Protein AF-A0A832MDX0-F1 (afdb_monomer_lite)

pLDDT: mean 76.81, std 11.47, range [45.88, 94.31]

Foldseek 3Di:
DDDQDDAPQCVQFKDWPDWDDDQWDKGWDPGDRADIDIDIDDDDPRIDIDIDGHQAARPPPDRPDGSDPDPPCPPDDDDDDDDDDCPCVPVDDPD

Secondary structure (DSSP, 8-state):
-PPPP-TT-HHHHEEEEEE-SSS-EEEEES--SS--EEEEE--STT--EEEEE--S--TTT-TT--S-S----TT-----------TTTTTT---

Sequence (95 aa):
MSEPLLLFDPRHTLSIQGFSGRAATTTLHDATETGVFISGIFQAAEDFAVLGFWNAYDYFNHLRLKPLPRTDLSGLKLEFDIECDHALDGAMRFD

Structure (mmCIF, N/CA/C/O backbone):
data_AF-A0A832MDX0-F1
#
_entry.id   AF-A0A832MDX0-F1
#
loop_
_atom_site.group_PDB
_atom_site.id
_atom_site.type_symbol
_atom_site.label_atom_id
_atom_site.label_alt_id
_atom_site.label_comp_id
_atom_site.label_asym_id
_atom_site.label_entity_id
_atom_site.label_seq_id
_atom_site.pdbx_PDB_ins_code
_atom_site.Cartn_x
_atom_site.Cartn_y
_atom_site.Cartn_z
_atom_site.occupancy
_atom_site.B_iso_or_equiv
_atom_site.auth_seq_id
_atom_site.auth_comp_id
_atom_site.auth_asym_id
_atom_site.auth_atom_id
_atom_site.pdbx_PDB_model_num
ATOM 1 N N . MET A 1 1 ? -5.840 17.971 23.635 1.00 45.88 1 MET A N 1
ATOM 2 C CA . MET A 1 1 ? -6.853 16.890 23.630 1.00 45.88 1 MET A CA 1
ATOM 3 C C . MET A 1 1 ? -6.327 15.787 22.727 1.00 45.88 1 MET A C 1
ATOM 5 O O . MET A 1 1 ? -5.604 16.122 21.802 1.00 45.88 1 MET A O 1
ATOM 9 N N . SER A 1 2 ? -6.605 14.514 23.018 1.00 67.38 2 SER A N 1
ATOM 10 C CA . SER A 1 2 ? -6.218 13.407 22.130 1.00 67.38 2 SER A CA 1
ATOM 11 C C . SER A 1 2 ? -7.079 13.449 20.874 1.00 67.38 2 SER A C 1
ATOM 13 O O . SER A 1 2 ? -8.301 13.521 20.991 1.00 67.38 2 SER A O 1
ATOM 15 N N . GLU A 1 3 ? -6.459 13.396 19.703 1.00 68.75 3 GLU A N 1
ATOM 16 C CA . GLU A 1 3 ? -7.167 13.170 18.445 1.00 68.75 3 GLU A CA 1
ATOM 17 C C . GLU A 1 3 ? -7.610 11.695 18.365 1.00 68.75 3 GLU A C 1
ATOM 19 O O . GLU A 1 3 ? -6.871 10.819 18.834 1.00 68.75 3 GLU A O 1
ATOM 24 N N . PRO A 1 4 ? -8.824 11.391 17.872 1.00 70.31 4 PRO A N 1
ATOM 25 C CA . PRO A 1 4 ? -9.245 10.015 17.636 1.00 70.31 4 PRO A CA 1
ATOM 26 C C . PRO A 1 4 ? -8.451 9.408 16.472 1.00 70.31 4 PRO A C 1
ATOM 28 O O . PRO A 1 4 ? -8.464 9.937 15.367 1.00 70.31 4 PRO A O 1
ATOM 31 N N . LEU A 1 5 ? -7.789 8.273 16.708 1.00 70.38 5 LEU A N 1
ATOM 32 C CA . LEU A 1 5 ? -7.128 7.521 15.642 1.00 70.38 5 LEU A CA 1
ATOM 33 C C . LEU A 1 5 ? -8.184 6.822 14.778 1.00 70.38 5 LEU A C 1
ATOM 35 O O . LEU A 1 5 ? -8.906 5.944 15.261 1.00 70.38 5 LEU A O 1
ATOM 39 N N . LEU A 1 6 ? -8.252 7.195 13.502 1.00 75.69 6 LEU A N 1
ATOM 40 C CA . LEU A 1 6 ? -9.072 6.507 12.515 1.00 75.69 6 LEU A CA 1
ATOM 41 C C . LEU A 1 6 ? -8.333 5.254 12.046 1.00 75.69 6 LEU A C 1
ATOM 43 O O . LEU A 1 6 ? -7.287 5.311 11.402 1.00 75.69 6 LEU A O 1
ATOM 47 N N . LEU A 1 7 ? -8.865 4.093 12.417 1.00 74.81 7 LEU A N 1
ATOM 48 C CA . LEU A 1 7 ? -8.343 2.825 11.933 1.00 74.81 7 LEU A CA 1
ATOM 49 C C . LEU A 1 7 ? -8.503 2.755 10.408 1.00 74.81 7 LEU A C 1
ATOM 51 O O . LEU A 1 7 ? -9.565 3.101 9.898 1.00 74.81 7 LEU A O 1
ATOM 55 N N . PHE A 1 8 ? -7.471 2.264 9.719 1.00 78.56 8 PHE A N 1
ATOM 56 C CA . PHE A 1 8 ? -7.364 2.237 8.255 1.00 78.56 8 PHE A CA 1
ATOM 57 C C . PHE A 1 8 ? -7.114 3.591 7.595 1.00 78.56 8 PHE A C 1
ATOM 59 O O . PHE A 1 8 ? -7.067 3.643 6.370 1.00 78.56 8 PHE A O 1
ATOM 66 N N . ASP A 1 9 ? -6.871 4.650 8.375 1.00 85.50 9 ASP A N 1
ATOM 67 C CA . ASP A 1 9 ? -6.274 5.866 7.834 1.00 85.50 9 ASP A CA 1
ATOM 68 C C . ASP A 1 9 ? -4.907 5.514 7.214 1.00 85.50 9 ASP A C 1
ATOM 70 O O . ASP A 1 9 ? -4.002 5.032 7.928 1.00 85.50 9 ASP A O 1
ATOM 74 N N . PRO A 1 10 ? -4.739 5.717 5.895 1.00 87.81 10 PRO A N 1
ATOM 75 C CA . PRO A 1 10 ? -3.512 5.379 5.199 1.00 87.81 10 PRO A CA 1
ATOM 76 C C . PRO A 1 10 ? -2.259 6.056 5.745 1.00 87.81 10 PRO A C 1
ATOM 78 O O . PRO A 1 10 ? -1.170 5.496 5.644 1.00 87.81 10 PRO A O 1
ATOM 81 N N . ARG A 1 11 ? -2.389 7.222 6.383 1.00 86.81 11 ARG A N 1
ATOM 82 C CA . ARG A 1 11 ? -1.255 7.962 6.960 1.00 86.81 11 ARG A CA 1
ATOM 83 C C . ARG A 1 11 ? -0.602 7.237 8.136 1.00 86.81 11 ARG A C 1
ATOM 85 O O . ARG A 1 11 ? 0.533 7.543 8.490 1.00 86.81 11 ARG A O 1
ATOM 92 N N . HIS A 1 12 ? -1.319 6.300 8.755 1.00 80.19 12 HIS A N 1
ATOM 93 C CA . HIS A 1 12 ? -0.904 5.663 10.006 1.00 80.19 12 HIS A CA 1
ATOM 94 C C . HIS A 1 12 ? -0.795 4.142 9.913 1.00 80.19 12 HIS A C 1
ATOM 96 O O . HIS A 1 12 ? -0.043 3.531 10.669 1.00 80.19 12 HIS A O 1
ATOM 102 N N . THR A 1 13 ? -1.568 3.521 9.021 1.00 81.56 13 THR A N 1
ATOM 103 C CA . THR A 1 13 ? -1.786 2.065 9.044 1.00 81.56 13 THR A CA 1
ATOM 104 C C . THR A 1 13 ? -1.400 1.352 7.753 1.00 81.56 13 THR A C 1
ATOM 106 O O . THR A 1 13 ? -1.492 0.125 7.694 1.00 81.56 13 THR A O 1
ATOM 109 N N . LEU A 1 14 ? -0.928 2.092 6.748 1.00 86.56 14 LEU A N 1
ATOM 110 C CA . LEU A 1 14 ? -0.459 1.555 5.477 1.00 86.56 14 LEU A CA 1
ATOM 111 C C . LEU A 1 14 ? 1.060 1.670 5.341 1.00 86.56 14 LEU A C 1
ATOM 113 O O . LEU A 1 14 ? 1.666 2.666 5.725 1.00 86.56 14 LEU A O 1
ATOM 117 N N . SER A 1 15 ? 1.684 0.643 4.768 1.00 86.75 15 SER A N 1
ATOM 118 C CA . SER A 1 15 ? 3.117 0.658 4.460 1.00 86.75 15 SER A CA 1
ATOM 119 C C . SER A 1 15 ? 3.470 -0.317 3.348 1.00 86.75 15 SER A C 1
ATOM 121 O O . SER A 1 15 ? 2.818 -1.352 3.207 1.00 86.75 15 SER A O 1
ATOM 123 N N . ILE A 1 16 ? 4.572 -0.071 2.644 1.00 88.12 16 ILE A N 1
ATOM 124 C CA . ILE A 1 16 ? 5.150 -1.069 1.741 1.00 88.12 16 ILE A CA 1
ATOM 125 C C . ILE A 1 16 ? 5.890 -2.133 2.557 1.00 88.12 16 ILE A C 1
ATOM 127 O O . ILE A 1 16 ? 6.775 -1.811 3.347 1.00 88.12 16 ILE A O 1
ATOM 131 N N . GLN A 1 17 ? 5.528 -3.403 2.368 1.00 76.00 17 GLN A N 1
ATOM 132 C CA . GLN A 1 17 ? 6.186 -4.533 3.035 1.00 76.00 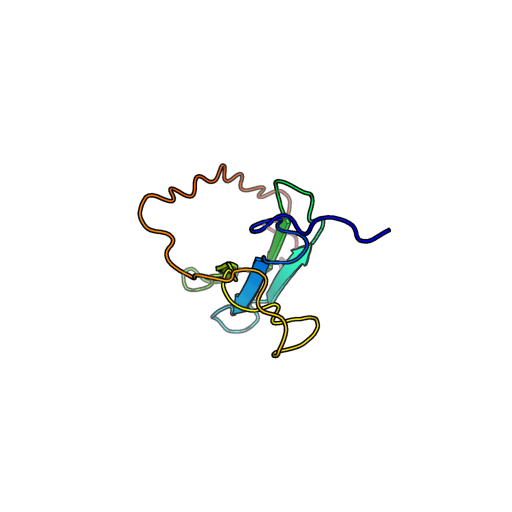17 GLN A CA 1
ATOM 133 C C . GLN A 1 17 ? 7.395 -5.051 2.244 1.00 76.00 17 GLN A C 1
ATOM 135 O O . GLN A 1 17 ? 8.330 -5.596 2.830 1.00 76.00 17 GLN A O 1
ATOM 140 N N . GLY A 1 18 ? 7.395 -4.882 0.922 1.00 67.81 18 GLY A N 1
ATOM 141 C CA . GLY A 1 18 ? 8.516 -5.279 0.083 1.00 67.81 18 GLY A CA 1
ATOM 142 C C . GLY A 1 18 ? 8.233 -5.144 -1.405 1.00 67.81 18 GLY A C 1
ATOM 143 O O . GLY A 1 18 ? 7.095 -4.918 -1.823 1.00 67.81 18 GLY A O 1
ATOM 144 N N . PHE A 1 19 ? 9.302 -5.315 -2.171 1.00 67.75 19 PHE A N 1
ATOM 145 C CA . PHE A 1 19 ? 9.308 -5.410 -3.622 1.00 67.75 19 PHE A CA 1
ATOM 146 C C . PHE A 1 19 ? 10.237 -6.554 -4.054 1.00 67.75 19 PHE A C 1
ATOM 148 O O . PHE A 1 19 ? 11.149 -6.936 -3.314 1.00 67.75 19 PHE A O 1
ATOM 155 N N . SER A 1 20 ? 9.991 -7.131 -5.225 1.00 70.94 20 SER A N 1
ATOM 156 C CA . SER A 1 20 ? 10.805 -8.193 -5.836 1.00 70.94 20 SER A CA 1
ATOM 157 C C . SER A 1 20 ? 11.580 -7.665 -7.039 1.00 70.94 20 SER A C 1
ATOM 159 O O . SER A 1 20 ? 11.178 -6.677 -7.637 1.00 70.94 20 SER A O 1
ATOM 161 N N . GLY A 1 21 ? 12.674 -8.350 -7.394 1.00 61.81 21 GLY A N 1
ATOM 162 C CA . GLY A 1 21 ? 13.476 -8.043 -8.581 1.00 61.81 21 GLY A CA 1
ATOM 163 C C . GLY A 1 21 ? 14.814 -7.368 -8.278 1.00 61.81 21 GLY A C 1
ATOM 164 O O . GLY A 1 21 ? 15.068 -6.861 -7.183 1.00 61.81 21 GLY A O 1
ATOM 165 N N . ARG A 1 22 ? 15.728 -7.388 -9.255 1.00 62.25 22 ARG A N 1
ATOM 166 C CA . ARG A 1 22 ? 17.002 -6.658 -9.171 1.00 62.25 22 ARG A CA 1
ATOM 167 C C . ARG A 1 22 ? 16.729 -5.203 -9.556 1.00 62.25 22 ARG A C 1
ATOM 169 O O . ARG A 1 22 ? 16.318 -4.963 -10.678 1.00 62.25 22 ARG A O 1
ATOM 176 N N . ALA A 1 23 ? 17.021 -4.266 -8.652 1.00 65.25 23 ALA A N 1
ATOM 177 C CA . ALA A 1 23 ? 16.833 -2.817 -8.830 1.00 65.25 23 ALA A CA 1
ATOM 178 C C . ALA A 1 23 ? 15.382 -2.300 -8.830 1.00 65.25 23 ALA A C 1
ATOM 180 O O . ALA A 1 23 ? 15.181 -1.098 -9.011 1.00 65.25 23 ALA A O 1
ATOM 181 N N . ALA A 1 24 ? 14.398 -3.150 -8.522 1.00 73.44 24 ALA A N 1
ATOM 182 C CA . ALA A 1 24 ? 13.095 -2.650 -8.115 1.00 73.44 24 ALA A CA 1
ATOM 183 C C . ALA A 1 24 ? 13.256 -1.778 -6.864 1.00 73.44 24 ALA A C 1
ATOM 185 O O . ALA A 1 24 ? 14.078 -2.054 -5.988 1.00 73.44 24 ALA A O 1
ATOM 186 N N . THR A 1 25 ? 12.519 -0.682 -6.809 1.00 80.88 25 THR A N 1
ATOM 187 C CA . THR A 1 25 ? 12.437 0.173 -5.626 1.00 80.88 25 THR A CA 1
ATOM 188 C C . THR A 1 25 ? 11.079 0.825 -5.631 1.00 80.88 25 THR A C 1
ATOM 190 O O . THR A 1 25 ? 10.572 1.182 -6.692 1.00 80.88 25 THR A O 1
ATOM 193 N N . THR A 1 26 ? 10.475 0.970 -4.463 1.00 87.19 26 THR A N 1
ATOM 194 C CA . THR A 1 26 ? 9.119 1.499 -4.345 1.00 87.19 26 THR A CA 1
ATOM 195 C C . THR A 1 26 ? 9.014 2.348 -3.099 1.00 87.19 26 THR A C 1
ATOM 197 O O . THR A 1 26 ? 9.573 1.991 -2.060 1.00 87.19 26 THR A O 1
ATOM 200 N N . THR A 1 27 ? 8.254 3.428 -3.177 1.00 88.25 27 THR A N 1
ATOM 201 C CA . THR A 1 27 ? 7.958 4.293 -2.043 1.00 88.25 27 THR A CA 1
ATOM 202 C C . THR A 1 27 ? 6.470 4.605 -1.998 1.00 88.25 27 THR A C 1
ATOM 204 O O . THR A 1 27 ? 5.820 4.749 -3.032 1.00 88.25 27 THR A O 1
ATOM 207 N N . LEU A 1 28 ? 5.938 4.703 -0.782 1.00 91.44 28 LEU A N 1
ATOM 208 C CA . LEU A 1 28 ? 4.610 5.239 -0.513 1.00 91.44 28 LEU A CA 1
ATOM 209 C C . LEU A 1 28 ? 4.779 6.698 -0.100 1.00 91.44 28 LEU A C 1
ATOM 211 O O . LEU A 1 28 ? 5.609 7.009 0.754 1.00 91.44 28 LEU A O 1
ATOM 215 N N . HIS A 1 29 ? 4.012 7.587 -0.713 1.00 92.06 29 HIS A N 1
ATOM 216 C CA . HIS A 1 29 ? 4.078 9.022 -0.461 1.00 92.06 29 HIS A CA 1
ATOM 217 C C . HIS A 1 29 ? 2.700 9.675 -0.615 1.00 92.06 29 HIS A C 1
ATOM 219 O O . HIS A 1 29 ? 1.730 9.020 -0.999 1.00 92.06 29 HIS A O 1
ATOM 225 N N . ASP A 1 30 ? 2.618 10.957 -0.246 1.00 94.31 30 ASP A N 1
ATOM 226 C CA . ASP A 1 30 ? 1.415 11.791 -0.382 1.00 94.31 30 ASP A CA 1
ATOM 227 C C . ASP A 1 30 ? 0.141 11.139 0.188 1.00 94.31 30 ASP A C 1
ATOM 229 O O . ASP A 1 30 ? -0.947 11.218 -0.380 1.00 94.31 30 ASP A O 1
ATOM 233 N N . ALA A 1 31 ? 0.286 10.467 1.335 1.00 92.50 31 ALA A N 1
ATOM 234 C CA . ALA A 1 31 ? -0.826 9.839 2.029 1.00 92.50 31 ALA A CA 1
ATOM 235 C C . ALA A 1 31 ? -1.820 10.886 2.553 1.00 92.50 31 ALA A C 1
ATOM 237 O O . ALA A 1 31 ? -1.451 11.864 3.208 1.00 92.50 31 ALA A O 1
ATOM 238 N N . THR A 1 32 ? -3.099 10.630 2.315 1.00 92.44 32 THR A N 1
ATOM 239 C CA . THR A 1 32 ? -4.239 11.386 2.836 1.00 92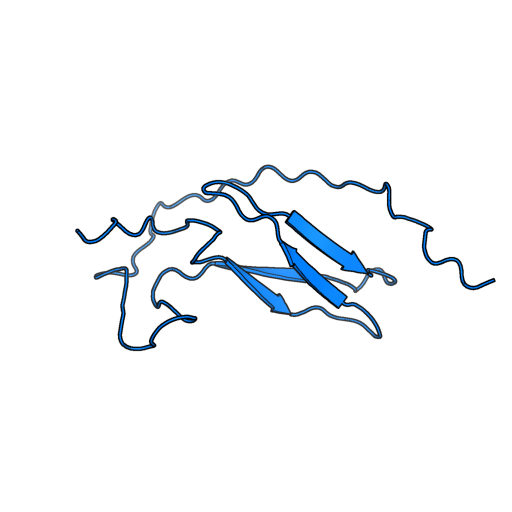.44 32 THR A CA 1
ATOM 240 C C . THR A 1 32 ? -5.107 10.472 3.699 1.00 92.44 32 THR A C 1
ATOM 242 O O . THR A 1 32 ? -4.815 9.288 3.850 1.00 92.44 32 THR A O 1
ATOM 245 N N . GLU A 1 33 ? -6.198 11.007 4.245 1.00 88.88 33 GLU A N 1
ATOM 246 C CA . GLU A 1 33 ? -7.171 10.235 5.032 1.00 88.88 33 GLU A CA 1
ATOM 247 C C . GLU A 1 33 ? -7.808 9.070 4.264 1.00 88.88 33 GLU A C 1
ATOM 249 O O . GLU A 1 33 ? -8.298 8.131 4.887 1.00 88.88 33 GLU A O 1
ATOM 254 N N . THR A 1 34 ? -7.812 9.113 2.928 1.00 89.38 34 THR A N 1
ATOM 255 C CA . THR A 1 34 ? -8.539 8.146 2.091 1.00 89.38 34 THR A CA 1
ATOM 256 C C . THR A 1 34 ? -7.725 7.567 0.937 1.00 89.38 34 THR A C 1
ATOM 258 O O . THR A 1 34 ? -8.233 6.711 0.219 1.00 89.38 34 THR A O 1
ATOM 261 N N . GLY A 1 35 ? -6.473 7.986 0.743 1.00 91.69 35 GLY A N 1
ATOM 262 C CA . GLY A 1 35 ? -5.664 7.527 -0.386 1.00 91.69 35 GLY A CA 1
ATOM 263 C C . GLY A 1 35 ? -4.166 7.704 -0.183 1.00 91.69 35 GLY A C 1
ATOM 264 O O . GLY A 1 35 ? -3.729 8.415 0.720 1.00 91.69 35 GLY A O 1
ATOM 265 N N . VAL A 1 36 ? -3.382 7.047 -1.034 1.00 92.50 36 VAL A N 1
ATOM 266 C CA . VAL A 1 36 ? -1.913 7.122 -1.068 1.00 92.50 36 VAL A CA 1
ATOM 267 C C . VAL A 1 36 ? -1.431 7.061 -2.504 1.00 92.50 36 VAL A C 1
ATOM 269 O O . VAL A 1 36 ? -2.102 6.477 -3.354 1.00 92.50 36 VAL A O 1
ATOM 272 N N . PHE A 1 37 ? -0.231 7.578 -2.745 1.00 92.69 37 PHE A N 1
ATOM 273 C CA . PHE A 1 37 ? 0.494 7.335 -3.980 1.00 92.69 37 PHE A CA 1
ATOM 274 C C . PHE A 1 37 ? 1.606 6.322 -3.739 1.00 92.69 37 PHE A C 1
ATOM 276 O O . PHE A 1 37 ? 2.284 6.338 -2.707 1.00 92.69 37 PHE A O 1
ATOM 283 N N . ILE A 1 38 ? 1.784 5.427 -4.707 1.00 89.75 38 ILE A N 1
ATOM 284 C CA . ILE A 1 38 ? 2.895 4.484 -4.739 1.00 89.75 38 ILE A CA 1
ATOM 285 C C . ILE A 1 38 ? 3.646 4.739 -6.034 1.00 89.75 38 ILE A C 1
ATOM 287 O O . ILE A 1 38 ? 3.086 4.604 -7.119 1.00 89.75 38 ILE A O 1
ATOM 291 N N . SER A 1 39 ? 4.918 5.091 -5.910 1.00 88.62 39 SER A N 1
ATOM 292 C CA . SER A 1 39 ? 5.825 5.229 -7.044 1.00 88.62 39 SER A CA 1
ATOM 293 C C . SER A 1 39 ? 6.975 4.249 -6.907 1.00 88.62 39 SER A C 1
ATOM 295 O O . SER A 1 39 ? 7.333 3.815 -5.809 1.00 88.62 39 SER A O 1
ATOM 297 N N . GLY A 1 40 ? 7.557 3.870 -8.037 1.00 85.25 40 GLY A N 1
ATOM 298 C CA . GLY A 1 40 ? 8.660 2.934 -8.045 1.00 85.25 40 GLY A CA 1
ATOM 299 C C . GLY A 1 40 ? 9.236 2.703 -9.425 1.00 85.25 40 GLY A C 1
ATOM 300 O O . GLY A 1 40 ? 8.739 3.216 -10.426 1.00 85.25 40 GLY A O 1
ATOM 301 N N . ILE A 1 41 ? 10.305 1.921 -9.448 1.00 83.69 41 ILE A N 1
ATOM 302 C CA . ILE A 1 41 ? 10.915 1.407 -10.665 1.00 83.69 41 ILE A CA 1
ATOM 303 C C . ILE A 1 41 ? 10.525 -0.069 -10.753 1.00 83.69 41 ILE A C 1
ATOM 305 O O . ILE A 1 41 ? 10.901 -0.849 -9.880 1.00 83.69 41 ILE A O 1
ATOM 309 N N . PHE A 1 42 ? 9.788 -0.425 -11.804 1.00 81.12 42 PHE A N 1
ATOM 310 C CA . PHE A 1 42 ? 9.376 -1.791 -12.128 1.00 81.12 42 PHE A CA 1
ATOM 311 C C . PHE A 1 42 ? 9.904 -2.102 -13.536 1.00 81.12 42 PHE A C 1
ATOM 313 O O . PHE A 1 42 ? 9.383 -1.599 -14.528 1.00 81.12 42 PHE A O 1
ATOM 320 N N . GLN A 1 43 ? 11.016 -2.829 -13.629 1.00 75.44 43 GLN A N 1
ATOM 321 C CA . GLN A 1 43 ? 11.738 -3.097 -14.880 1.00 75.44 43 GLN A CA 1
ATOM 322 C C . GLN A 1 43 ? 11.417 -4.470 -15.473 1.00 75.44 43 GLN A C 1
ATOM 324 O O . GLN A 1 43 ? 11.626 -4.680 -16.669 1.00 75.44 43 GLN A O 1
ATOM 329 N N . ALA A 1 44 ? 10.950 -5.404 -14.649 1.00 75.38 44 ALA A N 1
ATOM 330 C CA . ALA A 1 44 ? 10.636 -6.766 -15.045 1.00 75.38 44 ALA A CA 1
ATOM 331 C C . ALA A 1 44 ? 9.178 -7.120 -14.733 1.00 75.38 44 ALA A C 1
ATOM 333 O O . ALA A 1 44 ? 8.538 -6.519 -13.873 1.00 75.38 44 ALA A O 1
ATOM 334 N N . ALA A 1 45 ? 8.642 -8.114 -15.443 1.00 72.94 45 ALA A N 1
ATOM 335 C CA . ALA A 1 45 ? 7.257 -8.551 -15.257 1.00 72.94 45 ALA A CA 1
ATOM 336 C C . ALA A 1 45 ? 7.021 -9.166 -13.865 1.00 72.94 45 ALA A C 1
ATOM 338 O O . ALA A 1 45 ? 5.892 -9.211 -13.385 1.00 72.94 45 ALA A O 1
ATOM 339 N N . GLU A 1 46 ? 8.086 -9.653 -13.230 1.00 78.25 46 GLU A N 1
ATOM 340 C CA . GLU A 1 46 ? 8.088 -10.157 -11.862 1.00 78.25 46 GLU A CA 1
ATOM 341 C C . GLU A 1 46 ? 8.218 -9.072 -10.782 1.00 78.25 46 GLU A C 1
ATOM 343 O O . GLU A 1 46 ? 8.177 -9.417 -9.597 1.00 78.25 46 GLU A O 1
ATOM 348 N N . ASP A 1 47 ? 8.385 -7.799 -11.144 1.00 81.44 47 ASP A N 1
ATOM 349 C CA . ASP A 1 47 ? 8.497 -6.716 -10.170 1.00 81.44 47 ASP A CA 1
ATOM 350 C C . ASP A 1 47 ? 7.105 -6.356 -9.640 1.00 81.44 47 ASP A C 1
ATOM 352 O O . ASP A 1 47 ? 6.195 -5.995 -10.387 1.00 81.44 47 ASP A O 1
ATOM 356 N N . PHE A 1 48 ? 6.930 -6.437 -8.324 1.00 82.75 48 PHE A N 1
ATOM 357 C CA . PHE A 1 48 ? 5.686 -6.071 -7.650 1.00 82.75 48 PHE A CA 1
ATOM 358 C C . PHE A 1 48 ? 5.962 -5.286 -6.369 1.00 82.75 48 PHE A C 1
ATOM 360 O O . PHE A 1 48 ? 7.057 -5.352 -5.816 1.00 82.75 48 PHE A O 1
ATOM 367 N N . ALA A 1 49 ? 4.949 -4.574 -5.872 1.00 85.38 49 ALA A N 1
ATOM 368 C CA . ALA A 1 49 ? 4.949 -3.940 -4.557 1.00 85.38 49 ALA A CA 1
ATOM 369 C C . ALA A 1 49 ? 3.857 -4.563 -3.684 1.00 85.38 49 ALA A C 1
ATOM 371 O O . ALA A 1 49 ? 2.734 -4.771 -4.145 1.00 85.38 49 ALA A O 1
ATOM 372 N N . VAL A 1 50 ? 4.162 -4.832 -2.415 1.00 87.44 50 VAL A N 1
ATOM 373 C CA . VAL A 1 50 ? 3.164 -5.308 -1.446 1.00 87.44 50 VAL A CA 1
ATOM 374 C C . VAL A 1 50 ? 2.751 -4.162 -0.533 1.00 87.44 50 VAL A C 1
ATOM 376 O O . VAL A 1 50 ? 3.545 -3.709 0.294 1.00 87.44 50 VAL A O 1
ATOM 379 N N . LEU A 1 51 ? 1.497 -3.724 -0.659 1.00 86.75 51 LEU A N 1
ATOM 380 C CA . LEU A 1 51 ? 0.875 -2.772 0.258 1.00 86.75 51 LEU A CA 1
ATOM 381 C C . LEU A 1 51 ? 0.273 -3.522 1.457 1.00 86.75 51 LEU A C 1
ATOM 383 O O . LEU A 1 51 ? -0.654 -4.315 1.307 1.00 86.75 51 LEU A O 1
ATOM 387 N N . GLY A 1 52 ? 0.815 -3.280 2.649 1.00 86.56 52 GLY A N 1
ATOM 388 C CA . GLY A 1 52 ? 0.361 -3.887 3.899 1.00 86.56 52 GLY A CA 1
ATOM 389 C C . GLY A 1 52 ? -0.580 -2.974 4.682 1.00 86.56 52 GLY A C 1
ATOM 390 O O . GLY A 1 52 ? -0.254 -1.809 4.900 1.00 86.56 52 GLY A O 1
ATOM 391 N N . PHE A 1 53 ? -1.705 -3.530 5.142 1.00 82.69 53 PHE A N 1
ATOM 392 C CA . PHE A 1 53 ? -2.669 -2.891 6.046 1.00 82.69 53 PHE A CA 1
ATOM 393 C C . PHE A 1 53 ? -2.529 -3.432 7.472 1.00 82.69 53 PHE A C 1
ATOM 395 O O . PHE A 1 53 ? -2.695 -4.631 7.709 1.00 82.69 53 PHE A O 1
ATOM 402 N N . TRP A 1 54 ? -2.289 -2.547 8.438 1.00 77.88 54 TRP A N 1
ATOM 403 C CA . TRP A 1 54 ? -2.083 -2.912 9.839 1.00 77.88 54 TRP A CA 1
ATOM 404 C C . TRP A 1 54 ? -3.285 -2.519 10.700 1.00 77.88 54 TRP A C 1
ATOM 406 O O . TRP A 1 54 ? -3.592 -1.346 10.880 1.00 77.88 54 TRP A O 1
ATOM 416 N N . ASN A 1 55 ? -3.975 -3.513 11.260 1.00 71.06 55 ASN A N 1
ATOM 417 C CA . ASN A 1 55 ? -5.201 -3.314 12.042 1.00 71.06 55 ASN A CA 1
ATOM 418 C C . ASN A 1 55 ? -5.013 -3.499 13.560 1.00 71.06 55 ASN A C 1
ATOM 420 O O . ASN A 1 55 ? -5.751 -2.934 14.362 1.00 71.06 55 ASN A O 1
ATOM 424 N N . ALA A 1 56 ? -4.068 -4.345 13.971 1.00 67.56 56 ALA A N 1
ATOM 425 C CA . AL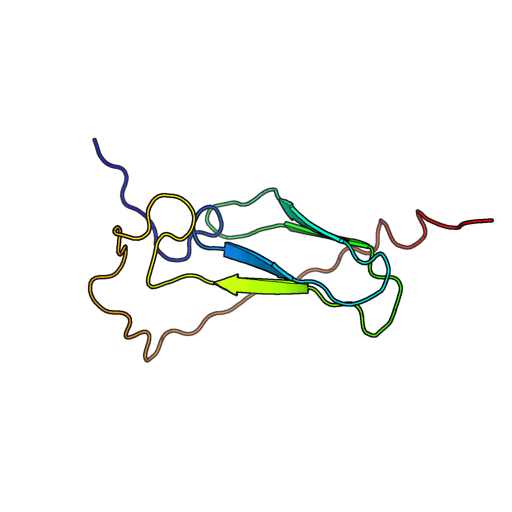A A 1 56 ? -3.991 -4.835 15.347 1.00 67.56 56 ALA A CA 1
ATOM 426 C C . ALA A 1 56 ? -2.985 -4.076 16.220 1.00 67.56 56 ALA A C 1
ATOM 428 O O . ALA A 1 56 ? -3.181 -3.967 17.432 1.00 67.56 56 ALA A O 1
ATOM 429 N N . TYR A 1 57 ? -1.911 -3.574 15.616 1.00 66.31 57 TYR A N 1
ATOM 430 C CA . TYR A 1 57 ? -0.801 -2.933 16.308 1.00 66.31 57 TYR A CA 1
ATOM 431 C C . TYR A 1 57 ? -0.390 -1.680 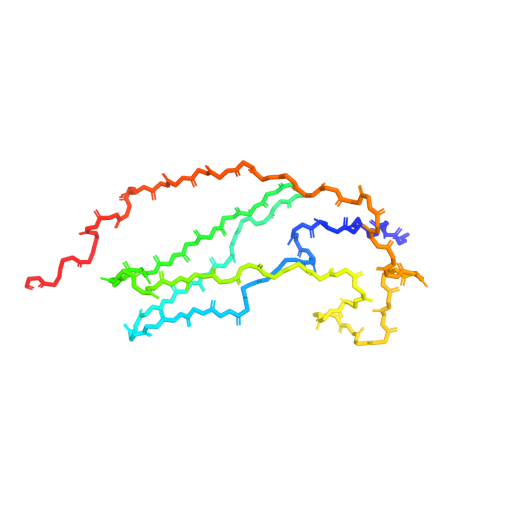15.555 1.00 66.31 57 TYR A C 1
ATOM 433 O O . TYR A 1 57 ? -0.318 -1.690 14.327 1.00 66.31 57 TYR A O 1
ATOM 441 N N . ASP A 1 58 ? -0.072 -0.632 16.306 1.00 68.56 58 ASP A N 1
ATOM 442 C CA . ASP A 1 58 ? 0.661 0.503 15.767 1.00 68.56 58 ASP A CA 1
ATOM 443 C C . ASP A 1 58 ? 2.140 0.106 15.649 1.00 68.56 58 ASP A C 1
ATOM 445 O O . ASP A 1 58 ? 2.922 0.214 16.600 1.00 68.56 58 ASP A O 1
ATOM 449 N N . TYR A 1 59 ? 2.491 -0.458 14.490 1.00 65.38 59 TYR A N 1
ATOM 450 C CA . TYR A 1 59 ? 3.835 -0.963 14.203 1.00 65.38 59 TYR A CA 1
ATOM 451 C C . TYR A 1 59 ? 4.904 0.138 14.195 1.00 65.38 59 TYR A C 1
ATOM 453 O O . TYR A 1 59 ? 6.079 -0.177 14.383 1.00 65.38 59 TYR A O 1
ATOM 461 N N . PHE A 1 60 ? 4.516 1.401 13.999 1.00 70.06 60 PHE A N 1
ATOM 462 C CA . PHE A 1 60 ? 5.446 2.508 13.773 1.00 70.06 60 PHE A CA 1
ATOM 463 C C . PHE A 1 60 ? 5.664 3.384 15.007 1.00 70.06 60 PHE A C 1
ATOM 465 O O . PHE A 1 60 ? 6.750 3.940 15.152 1.00 70.06 60 PHE A O 1
ATOM 472 N N . ASN A 1 61 ? 4.694 3.473 15.922 1.00 66.88 61 ASN A N 1
ATOM 473 C CA . ASN A 1 61 ? 4.883 4.201 17.178 1.00 66.88 61 ASN A CA 1
ATOM 474 C C . ASN A 1 61 ? 5.408 3.306 18.305 1.00 66.88 61 ASN A C 1
ATOM 476 O O . ASN A 1 61 ? 6.540 3.464 18.761 1.00 66.88 61 ASN A O 1
ATOM 480 N N . HIS A 1 62 ? 4.586 2.388 18.824 1.00 67.19 62 HIS A N 1
ATOM 481 C CA . HIS A 1 62 ? 4.972 1.577 19.979 1.00 67.19 62 HIS A CA 1
ATOM 482 C C . HIS A 1 62 ? 4.192 0.260 20.038 1.00 67.19 62 HIS A C 1
ATOM 484 O O . HIS A 1 62 ? 2.977 0.257 20.212 1.00 67.19 62 HIS A O 1
ATOM 490 N N . LEU A 1 63 ? 4.910 -0.870 20.053 1.00 64.06 63 LEU A N 1
ATOM 491 C CA . LEU A 1 63 ? 4.360 -2.239 19.987 1.00 64.06 63 LEU A CA 1
ATOM 492 C C . LEU A 1 63 ? 3.328 -2.604 21.073 1.00 64.06 63 LEU A C 1
ATOM 494 O O . LEU A 1 63 ? 2.645 -3.622 20.971 1.00 64.06 63 LEU A O 1
ATOM 498 N N . ARG A 1 64 ? 3.230 -1.814 22.149 1.00 66.38 64 ARG A N 1
ATOM 499 C CA . ARG A 1 64 ? 2.245 -2.022 23.230 1.00 66.38 64 ARG A CA 1
ATOM 500 C C . ARG A 1 64 ? 0.914 -1.309 22.999 1.00 66.38 64 ARG A C 1
ATOM 502 O O . ARG A 1 64 ? -0.033 -1.577 23.733 1.00 66.38 64 ARG A O 1
ATOM 509 N N . LEU A 1 65 ? 0.843 -0.407 22.023 1.00 65.81 65 LEU A N 1
ATOM 510 C CA . LEU A 1 65 ? -0.393 0.262 21.653 1.00 65.81 65 LEU A CA 1
ATOM 511 C C . LEU A 1 65 ? -1.141 -0.626 20.659 1.00 65.81 65 LEU A C 1
ATOM 513 O O . LEU A 1 65 ? -0.681 -0.883 19.547 1.00 65.81 65 LEU A O 1
ATOM 517 N N . LYS A 1 66 ? -2.296 -1.122 21.104 1.00 68.12 66 LYS A N 1
ATOM 518 C CA . LYS A 1 66 ? -3.278 -1.802 20.261 1.00 68.12 66 LYS A CA 1
ATOM 519 C C . LYS A 1 66 ? -4.413 -0.824 19.975 1.00 68.12 66 LYS A C 1
ATOM 521 O O . LYS A 1 66 ? -5.204 -0.579 20.887 1.00 68.12 66 LYS A O 1
ATOM 526 N N . PRO A 1 67 ? -4.509 -0.277 18.749 1.00 66.56 67 PRO A N 1
ATOM 527 C CA . PRO A 1 67 ? -5.614 0.599 18.363 1.00 66.56 67 PRO A CA 1
ATOM 528 C C . PRO A 1 67 ? -6.972 -0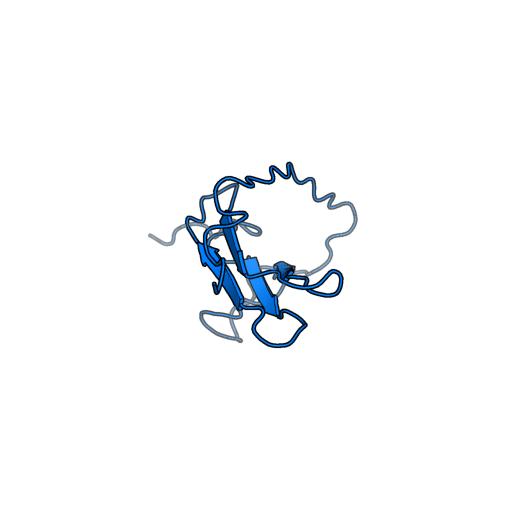.090 18.513 1.00 66.56 67 PRO A C 1
ATOM 530 O O . PRO A 1 67 ? -7.962 0.540 18.874 1.00 66.56 67 PRO A O 1
ATOM 533 N N . LEU A 1 68 ? -7.001 -1.406 18.274 1.00 67.69 68 LEU A N 1
ATOM 534 C CA . LEU A 1 68 ? -8.198 -2.219 18.373 1.00 67.69 68 LEU A CA 1
ATOM 535 C C . LEU A 1 68 ? -8.199 -3.127 19.615 1.00 67.69 68 LEU A C 1
ATOM 537 O O . LEU A 1 68 ? -7.304 -3.964 19.771 1.00 67.69 68 LEU A O 1
ATOM 541 N N . PRO A 1 69 ? -9.251 -3.069 20.456 1.00 66.06 69 PRO A N 1
ATOM 542 C CA . PRO A 1 69 ? -9.448 -4.031 21.541 1.00 66.06 69 PRO A CA 1
ATOM 543 C C . PRO A 1 69 ? -9.842 -5.434 21.040 1.00 66.06 69 PRO A C 1
ATOM 545 O O . PRO A 1 69 ? -9.695 -6.407 21.780 1.00 66.06 69 PRO A O 1
ATOM 548 N N . ARG A 1 70 ? -10.314 -5.568 19.790 1.00 67.19 70 ARG A N 1
ATOM 549 C CA . ARG A 1 70 ? -10.559 -6.846 19.097 1.00 67.19 70 ARG A CA 1
ATOM 550 C C . ARG A 1 70 ? -10.149 -6.749 17.630 1.00 67.19 70 ARG A C 1
ATOM 552 O O . ARG A 1 70 ? -10.487 -5.775 16.977 1.00 67.19 70 ARG A O 1
ATOM 559 N N . THR A 1 71 ? -9.483 -7.777 17.113 1.00 72.62 71 THR A N 1
ATOM 560 C CA . THR A 1 71 ? -9.022 -7.871 15.712 1.00 72.62 71 THR A CA 1
ATOM 561 C C . THR A 1 71 ? -10.015 -8.586 14.796 1.00 72.62 71 THR A C 1
ATOM 563 O O . THR A 1 71 ? -9.650 -8.983 13.692 1.00 72.62 71 THR A O 1
ATOM 566 N N . ASP A 1 72 ? -11.239 -8.822 15.269 1.00 77.81 72 ASP A N 1
ATOM 567 C CA . ASP A 1 72 ? -12.280 -9.434 14.454 1.00 77.81 72 ASP A CA 1
ATOM 568 C C . ASP A 1 72 ? -12.763 -8.415 13.420 1.00 77.81 72 ASP A C 1
ATOM 570 O O . ASP A 1 72 ? -13.442 -7.448 13.754 1.00 77.81 72 ASP A O 1
ATOM 574 N N . LEU A 1 73 ? -12.343 -8.624 12.175 1.00 78.94 73 LEU A N 1
ATOM 575 C CA . LEU A 1 73 ? -12.734 -7.825 11.017 1.00 78.94 73 LEU A CA 1
ATOM 576 C C . LEU A 1 73 ? -13.760 -8.565 10.148 1.00 78.94 73 LEU A C 1
ATOM 578 O O . LEU A 1 73 ? -13.893 -8.268 8.962 1.00 78.94 73 LEU A O 1
ATOM 582 N N . SER A 1 74 ? -14.463 -9.560 10.697 1.00 84.19 74 SER A N 1
ATOM 583 C CA . SER A 1 74 ? -15.483 -10.300 9.952 1.00 84.19 74 SER A CA 1
ATOM 584 C C . SER A 1 74 ? -16.536 -9.345 9.386 1.00 84.19 74 SER A C 1
ATOM 586 O O . SER A 1 74 ? -17.113 -8.534 10.107 1.00 84.19 74 SER A O 1
ATOM 588 N N . GLY A 1 75 ? -16.787 -9.440 8.079 1.00 83.94 75 GLY A N 1
ATOM 589 C CA . GLY A 1 75 ? -17.721 -8.562 7.369 1.00 83.94 75 GLY A CA 1
ATOM 590 C C . GLY A 1 75 ? -17.127 -7.229 6.899 1.00 83.94 75 GLY A C 1
ATOM 591 O O . GLY A 1 75 ? -17.809 -6.506 6.175 1.00 83.94 75 GLY A O 1
ATOM 592 N N . LEU A 1 76 ? -15.869 -6.914 7.234 1.00 83.31 76 LEU A N 1
ATOM 593 C CA . LEU A 1 76 ? -15.160 -5.796 6.618 1.00 83.31 76 LEU A CA 1
ATOM 594 C C . LEU A 1 76 ? -14.903 -6.112 5.141 1.00 83.31 76 LEU A C 1
ATOM 596 O O . LEU A 1 76 ? -14.265 -7.111 4.807 1.00 83.31 76 LEU A O 1
ATOM 600 N N . LYS A 1 77 ? -15.369 -5.229 4.261 1.00 85.19 77 LYS A N 1
ATOM 601 C CA . LYS A 1 77 ? -15.007 -5.220 2.846 1.00 85.19 77 LYS A CA 1
ATOM 602 C C . LYS A 1 77 ? -14.108 -4.014 2.606 1.00 85.19 77 LYS A C 1
ATOM 604 O O . LYS A 1 77 ? -14.51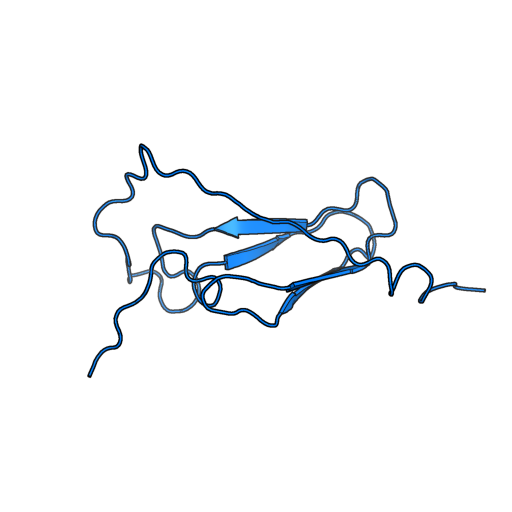8 -2.891 2.883 1.00 85.19 77 LYS A O 1
ATOM 609 N N . LEU A 1 78 ? -12.902 -4.259 2.108 1.00 81.81 78 LEU A N 1
ATOM 610 C CA . LEU A 1 78 ? -12.029 -3.208 1.596 1.00 81.81 78 LEU A CA 1
ATOM 611 C C . LEU A 1 78 ? -12.285 -3.065 0.096 1.00 81.81 78 LEU A C 1
ATOM 613 O O . LEU A 1 78 ? -12.384 -4.067 -0.615 1.00 81.81 78 LEU A O 1
ATOM 617 N N . GLU A 1 79 ? -12.422 -1.831 -0.362 1.00 88.31 79 GLU A N 1
ATOM 618 C CA . GLU A 1 79 ? -12.638 -1.483 -1.761 1.00 88.31 79 GLU A CA 1
ATOM 619 C C . GLU A 1 79 ? -11.635 -0.393 -2.124 1.00 88.31 79 GLU A C 1
ATOM 621 O O . GLU A 1 79 ? -11.408 0.523 -1.334 1.00 88.31 79 GLU A O 1
ATOM 626 N N . PHE A 1 80 ? -10.988 -0.546 -3.276 1.00 86.00 80 PHE A N 1
ATOM 627 C CA . PHE A 1 80 ? -9.918 0.333 -3.723 1.00 86.00 80 PHE A CA 1
ATOM 628 C C . PHE A 1 80 ? -10.181 0.729 -5.165 1.00 86.00 80 PHE A C 1
ATOM 630 O O . PHE A 1 80 ? -10.336 -0.142 -6.023 1.00 86.00 80 PHE A O 1
ATOM 637 N N . ASP A 1 81 ? -10.157 2.029 -5.416 1.00 93.44 81 ASP A N 1
ATOM 638 C CA . ASP A 1 81 ? -10.013 2.568 -6.758 1.00 93.44 81 ASP A CA 1
ATOM 639 C C . ASP A 1 81 ? -8.515 2.679 -7.056 1.00 93.44 81 ASP A C 1
ATOM 641 O O . ASP A 1 81 ? -7.758 3.255 -6.271 1.00 93.44 81 ASP A O 1
ATOM 645 N N . ILE A 1 82 ? -8.071 2.076 -8.160 1.00 90.19 82 ILE A N 1
ATOM 646 C CA . ILE A 1 82 ? -6.663 2.071 -8.565 1.00 90.19 82 ILE A CA 1
ATOM 647 C C . ILE A 1 82 ? -6.546 2.769 -9.912 1.00 90.19 82 ILE A C 1
ATOM 649 O O . ILE A 1 82 ? -7.154 2.346 -10.895 1.00 90.19 82 ILE A O 1
ATOM 653 N N . GLU A 1 83 ? -5.717 3.805 -9.949 1.00 91.69 83 GLU A N 1
ATOM 654 C CA . GLU A 1 83 ? -5.311 4.492 -11.167 1.00 91.69 83 GLU A CA 1
ATOM 655 C C . GLU A 1 83 ? -3.810 4.281 -11.384 1.00 91.69 83 GLU A C 1
ATOM 657 O O . GLU A 1 83 ? -3.010 4.418 -10.456 1.00 91.69 83 GLU A O 1
ATOM 662 N N . CYS A 1 84 ? -3.430 3.920 -12.609 1.00 85.19 84 CYS A N 1
ATOM 663 C CA . CYS A 1 84 ? -2.035 3.765 -13.002 1.00 85.19 84 CYS A CA 1
ATOM 664 C C . CYS A 1 84 ? -1.651 4.902 -13.945 1.00 85.19 84 CYS A C 1
ATOM 666 O O . CYS A 1 84 ? -2.190 5.000 -15.048 1.00 85.19 84 CYS A O 1
ATOM 668 N N . ASP A 1 85 ? -0.696 5.726 -13.516 1.00 83.75 85 ASP A N 1
ATOM 669 C CA . ASP A 1 85 ? -0.083 6.739 -14.365 1.00 83.75 85 ASP A CA 1
ATOM 670 C C . ASP A 1 85 ? 1.253 6.227 -14.922 1.00 83.75 85 ASP A C 1
ATOM 672 O O . ASP A 1 85 ? 2.175 5.882 -14.181 1.00 83.75 85 ASP A O 1
ATOM 676 N N . HIS A 1 86 ? 1.340 6.198 -16.249 1.00 76.81 86 HIS A N 1
ATOM 677 C CA . HIS A 1 86 ? 2.514 5.787 -17.015 1.00 76.81 86 HIS A CA 1
ATOM 678 C C . HIS A 1 86 ? 3.363 6.982 -17.472 1.00 76.81 86 HIS A C 1
ATOM 680 O O . HIS A 1 86 ? 4.260 6.818 -18.293 1.00 76.81 86 HIS A O 1
ATOM 686 N N . ALA A 1 87 ? 3.120 8.201 -16.978 1.00 72.06 87 ALA A N 1
ATOM 687 C CA . ALA A 1 87 ? 3.866 9.396 -17.382 1.00 72.06 87 ALA A CA 1
ATOM 688 C C . ALA A 1 87 ? 5.389 9.279 -17.173 1.00 72.06 87 ALA A C 1
ATOM 690 O O . ALA A 1 87 ? 6.158 9.989 -17.824 1.00 72.06 87 ALA A O 1
ATOM 691 N N . LEU A 1 88 ? 5.834 8.380 -16.289 1.00 64.88 88 LEU A N 1
ATOM 692 C CA . LEU A 1 88 ? 7.247 8.092 -16.032 1.00 64.88 88 LEU A CA 1
ATOM 693 C C . LEU A 1 88 ? 7.787 6.873 -16.808 1.00 64.88 88 LEU A C 1
ATOM 695 O O . LEU A 1 88 ? 8.991 6.601 -16.736 1.00 64.88 88 LEU A O 1
ATOM 699 N N . ASP A 1 89 ? 6.953 6.171 -17.584 1.00 64.38 89 ASP A N 1
ATOM 700 C CA . ASP A 1 89 ? 7.392 5.055 -18.425 1.00 64.38 89 ASP A CA 1
ATOM 701 C C . ASP A 1 89 ? 8.331 5.567 -19.525 1.00 64.38 89 ASP A C 1
ATOM 703 O O . ASP A 1 89 ? 7.942 6.260 -20.465 1.00 64.38 89 ASP A O 1
ATOM 707 N N . GLY A 1 90 ? 9.613 5.213 -19.402 1.00 58.84 90 GLY A N 1
ATOM 708 C CA . GLY A 1 90 ? 10.663 5.578 -20.356 1.00 58.84 90 GLY A CA 1
ATOM 709 C C . GLY A 1 90 ? 11.628 6.676 -19.898 1.00 58.84 90 GLY A C 1
ATOM 710 O O . GLY A 1 90 ? 12.565 6.970 -20.640 1.00 58.84 90 GLY A O 1
ATOM 711 N N . ALA A 1 91 ? 11.478 7.232 -18.688 1.00 56.19 91 ALA A N 1
ATOM 712 C CA . ALA A 1 91 ? 12.422 8.217 -18.133 1.00 56.19 91 ALA A CA 1
ATOM 713 C C . ALA A 1 91 ? 13.825 7.638 -17.829 1.00 56.19 91 ALA A C 1
ATOM 715 O O . ALA A 1 91 ? 14.782 8.389 -17.661 1.00 56.19 91 ALA A O 1
ATOM 716 N N . MET A 1 92 ? 13.966 6.309 -17.803 1.00 52.16 92 MET A N 1
ATOM 717 C CA . MET A 1 92 ? 15.242 5.591 -17.691 1.00 52.16 92 MET A CA 1
ATOM 718 C C . MET A 1 92 ? 15.490 4.745 -18.947 1.00 52.16 92 MET A C 1
ATOM 720 O O . MET A 1 92 ? 15.511 3.515 -18.898 1.00 52.16 92 MET A O 1
ATOM 724 N N . ARG A 1 93 ? 15.663 5.391 -20.105 1.00 49.25 93 ARG A N 1
ATOM 725 C CA . ARG A 1 93 ? 16.416 4.769 -21.201 1.00 49.25 93 ARG A CA 1
ATOM 726 C C . ARG A 1 93 ? 17.898 4.937 -20.878 1.00 49.25 93 ARG A C 1
ATOM 728 O O . ARG A 1 93 ? 18.393 6.053 -20.845 1.00 49.25 93 ARG A O 1
ATOM 735 N N . PHE A 1 94 ? 18.568 3.828 -20.582 1.00 49.69 94 PHE A N 1
ATOM 736 C CA . PHE A 1 94 ? 20.025 3.760 -20.621 1.00 49.69 94 PHE A CA 1
ATOM 737 C C . PHE A 1 94 ? 20.419 3.486 -22.075 1.00 49.69 94 PHE A C 1
ATOM 739 O O . PHE A 1 94 ? 20.537 2.325 -22.469 1.00 49.69 94 PHE A O 1
ATOM 746 N N . ASP A 1 95 ? 20.499 4.533 -22.891 1.00 56.03 95 ASP A N 1
ATOM 747 C CA . ASP A 1 95 ? 21.309 4.521 -24.109 1.00 56.03 95 ASP A CA 1
ATOM 748 C C . ASP A 1 95 ? 22.769 4.908 -23.815 1.00 56.03 95 ASP A C 1
ATOM 750 O O . ASP A 1 95 ? 23.028 5.627 -22.821 1.00 56.03 95 ASP A O 1
#

Radius of gyration: 16.49 Å; chains: 1; bounding box: 39×27×48 Å